Protein AF-A0A257H2C0-F1 (afdb_monomer)

Nearest PDB structures (foldseek):
  7ycx-assembly1_I  TM=6.112E-01  e=9.550E-01  Homo sapiens
  8oyv-assembly1_A  TM=3.421E-01  e=1.995E-01  synthetic construct
  4nv7-assembly3_A  TM=6.117E-01  e=2.156E+00  Mesorhizobium japonicum MAFF 303099
  4nv8-assembly3_A  TM=5.403E-01  e=4.034E+00  Mesorhizobium japonicum MAFF 303099
  5o9z-assembly1_F  TM=3.126E-01  e=5.518E+00  Homo sapiens

pLDDT: mean 88.6, std 16.81, range [38.72, 98.75]

Radius of gyration: 14.02 Å; Cα contacts (8 Å, |Δi|>4): 143; chains: 1; bounding box: 32×33×33 Å

Sequence (97 aa):
ATLRGDDAAACISLYGASTKMEANRVLNWAEQSFTPFLSPVGSASQDLEGYHYRFYAGSNSYIAERDGVVYYLPVGGNVVPLGAVTQFMPLATQAGF

Secondary structure (DSSP, 8-state):
----STHHHHHHHHH---TTHHHHHHHHHHHHH-TTTS-SS-PPPEEETTEEEEEETTTTEEEEEETTEEEEE-TTS--EEEEEHHHHHHHHHHTT-

Solvent-accessible surface area (backbone atoms only — not comparable to full-atom values): 5495 Å² total; per-residue (Å²): 135,84,83,63,81,69,47,57,60,53,45,31,74,75,72,44,73,61,94,54,48,68,50,50,34,38,51,57,36,44,30,70,75,42,41,89,62,29,17,58,68,86,54,66,77,46,80,57,98,74,29,49,29,31,64,15,79,75,40,49,15,37,42,30,33,43,96,62,31,31,34,40,29,52,60,96,60,65,82,38,81,76,46,46,46,79,73,42,42,64,58,18,46,75,72,72,76

Mean predicted aligned error: 6.39 Å

Structure (mmCIF, N/CA/C/O backbone):
data_AF-A0A257H2C0-F1
#
_entry.id   AF-A0A257H2C0-F1
#
loop_
_atom_site.group_PDB
_atom_site.id
_atom_site.type_symbol
_atom_site.label_atom_id
_atom_site.label_alt_id
_atom_site.label_comp_id
_atom_site.label_asym_id
_atom_site.label_entity_id
_atom_site.label_seq_id
_atom_site.pdbx_PDB_ins_code
_atom_site.Cartn_x
_atom_site.Cartn_y
_atom_site.Cartn_z
_atom_site.occupancy
_atom_site.B_iso_or_equiv
_atom_site.auth_seq_id
_atom_site.auth_comp_id
_atom_site.auth_asym_id
_atom_site.auth_atom_id
_atom_site.pdbx_PDB_model_num
ATOM 1 N N . ALA A 1 1 ? 17.413 24.773 -7.717 1.00 41.28 1 ALA A N 1
ATOM 2 C CA . ALA A 1 1 ? 16.684 24.371 -8.931 1.00 41.28 1 ALA A CA 1
ATOM 3 C C . ALA A 1 1 ? 15.488 23.550 -8.477 1.00 41.28 1 ALA A C 1
ATOM 5 O O . ALA A 1 1 ? 15.683 22.522 -7.844 1.00 41.28 1 ALA A O 1
ATOM 6 N N . THR A 1 2 ? 14.276 24.077 -8.642 1.00 39.41 2 THR A N 1
ATOM 7 C CA . THR A 1 2 ? 13.043 23.380 -8.260 1.00 39.41 2 THR A CA 1
ATOM 8 C C . THR A 1 2 ? 12.726 22.394 -9.364 1.00 39.41 2 THR A C 1
ATOM 10 O O . THR A 1 2 ? 12.402 22.825 -10.466 1.00 39.41 2 THR A O 1
ATOM 13 N N . LEU A 1 3 ? 12.866 21.107 -9.065 1.00 38.72 3 LEU A N 1
ATOM 14 C CA . LEU A 1 3 ? 12.512 20.049 -9.993 1.00 38.72 3 LEU A CA 1
ATOM 15 C C . LEU A 1 3 ? 10.982 20.078 -10.184 1.00 38.72 3 LEU A C 1
ATOM 17 O O . LEU A 1 3 ? 10.229 19.786 -9.253 1.00 38.72 3 LEU A O 1
ATOM 21 N N . ARG A 1 4 ? 10.522 20.540 -11.348 1.00 45.38 4 ARG A N 1
ATOM 22 C CA . ARG A 1 4 ? 9.126 20.489 -11.789 1.00 45.38 4 ARG A CA 1
ATOM 23 C C . ARG A 1 4 ? 9.070 19.504 -12.944 1.00 45.38 4 ARG A C 1
ATOM 25 O O . ARG A 1 4 ? 9.614 19.838 -13.980 1.00 45.38 4 ARG A O 1
ATOM 32 N N . GLY A 1 5 ? 8.342 18.394 -12.792 1.00 46.28 5 GLY A N 1
ATOM 33 C CA . GLY A 1 5 ? 7.730 17.594 -13.873 1.00 46.28 5 GLY A CA 1
ATOM 34 C C . GLY A 1 5 ? 8.651 17.000 -14.953 1.00 46.28 5 GLY A C 1
ATOM 35 O O . GLY A 1 5 ? 8.682 15.785 -15.121 1.00 46.28 5 GLY A O 1
ATOM 36 N N . ASP A 1 6 ? 9.414 17.832 -15.654 1.00 44.28 6 ASP A N 1
ATOM 37 C CA . ASP A 1 6 ? 10.354 17.510 -16.730 1.00 44.28 6 ASP A CA 1
ATOM 38 C C . ASP A 1 6 ? 11.561 16.698 -16.225 1.00 44.28 6 ASP A C 1
ATOM 40 O O . ASP A 1 6 ? 12.185 15.936 -16.967 1.00 44.28 6 ASP A O 1
ATOM 44 N N . ASP A 1 7 ? 11.856 16.779 -14.927 1.00 52.44 7 ASP A N 1
ATOM 45 C CA . ASP A 1 7 ? 12.996 16.091 -14.323 1.00 52.44 7 ASP A CA 1
ATOM 46 C C . ASP A 1 7 ? 12.700 14.635 -13.967 1.00 52.44 7 ASP A C 1
ATOM 48 O O . ASP A 1 7 ? 13.627 13.873 -13.713 1.00 52.44 7 ASP A O 1
ATOM 52 N N . ALA A 1 8 ? 11.433 14.207 -13.964 1.00 54.97 8 ALA A N 1
ATOM 53 C CA . ALA A 1 8 ? 11.101 12.800 -13.752 1.00 54.97 8 ALA A CA 1
ATOM 54 C C . ALA A 1 8 ? 11.644 11.936 -14.904 1.00 54.97 8 ALA A C 1
ATOM 56 O O . ALA A 1 8 ? 12.239 10.889 -14.660 1.00 54.97 8 ALA A O 1
ATOM 57 N N . ALA A 1 9 ? 11.527 12.410 -16.150 1.00 58.28 9 ALA A N 1
ATOM 58 C CA . ALA A 1 9 ? 12.076 11.731 -17.323 1.00 58.28 9 ALA A CA 1
ATOM 59 C C . ALA A 1 9 ? 13.616 11.738 -17.332 1.00 58.28 9 ALA A C 1
ATOM 61 O O . ALA A 1 9 ? 14.241 10.713 -17.612 1.00 58.28 9 ALA A O 1
ATOM 62 N N . ALA A 1 10 ? 14.236 12.864 -16.963 1.00 56.19 10 ALA A N 1
ATOM 63 C C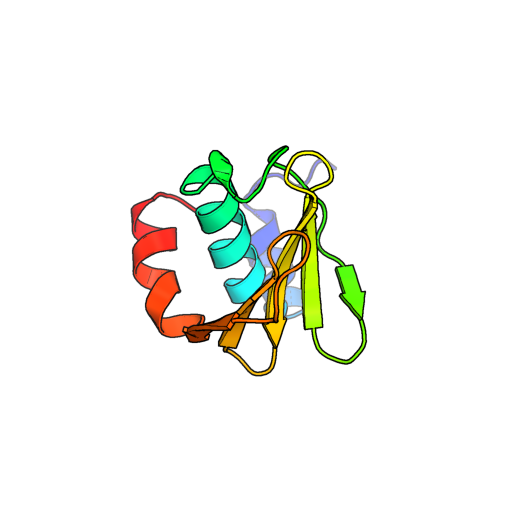A . ALA A 1 10 ? 15.691 12.969 -16.844 1.00 56.19 10 ALA A CA 1
ATOM 64 C C . ALA A 1 10 ? 16.243 12.088 -15.706 1.00 56.19 10 ALA A C 1
ATOM 66 O O . ALA A 1 10 ? 17.244 11.397 -15.892 1.00 56.19 10 ALA A O 1
ATOM 67 N N . CYS A 1 11 ? 15.557 12.031 -14.561 1.00 57.81 11 CYS A N 1
ATOM 68 C CA . CYS A 1 11 ? 15.889 11.130 -13.459 1.00 57.81 11 CYS A CA 1
ATOM 69 C C . CYS A 1 11 ? 15.771 9.659 -13.873 1.00 57.81 11 CYS A C 1
ATOM 71 O O . CYS A 1 11 ? 16.665 8.880 -13.557 1.00 57.81 11 CYS A O 1
ATOM 73 N N . ILE A 1 12 ? 14.731 9.280 -14.624 1.00 68.25 12 ILE A N 1
ATOM 74 C CA . ILE A 1 12 ? 14.581 7.912 -15.146 1.00 68.25 12 ILE A CA 1
ATOM 75 C C . ILE A 1 12 ? 15.724 7.563 -16.108 1.00 68.25 12 ILE A C 1
ATOM 77 O O . ILE A 1 12 ? 16.251 6.455 -16.054 1.00 68.25 12 ILE A O 1
ATOM 81 N N . SER A 1 13 ? 16.148 8.498 -16.962 1.00 66.56 13 SER A N 1
ATOM 82 C CA . SER A 1 13 ? 17.263 8.272 -17.888 1.00 66.56 13 SER A CA 1
ATOM 83 C C . SER A 1 13 ? 18.622 8.152 -17.190 1.00 66.56 13 SER A C 1
ATOM 85 O O . SER A 1 13 ? 19.498 7.462 -17.706 1.00 66.56 13 SER A O 1
ATOM 87 N N . LEU A 1 14 ? 18.825 8.850 -16.069 1.00 59.44 14 LEU A N 1
ATOM 88 C CA . LEU A 1 14 ? 20.109 8.897 -15.359 1.00 59.44 14 LEU A CA 1
ATOM 89 C C . LEU A 1 14 ? 20.236 7.820 -14.274 1.00 59.44 14 LEU A C 1
ATOM 91 O O . LEU A 1 14 ? 21.333 7.316 -14.045 1.00 59.44 14 LEU A O 1
ATOM 95 N N . TYR A 1 15 ? 19.130 7.466 -13.616 1.00 62.91 15 TYR A N 1
ATOM 96 C CA . TYR A 1 15 ? 19.111 6.593 -12.437 1.00 62.91 15 TYR A CA 1
ATOM 97 C C . TYR A 1 15 ? 18.209 5.359 -12.596 1.00 62.91 15 TYR A C 1
ATOM 99 O O . TYR A 1 15 ? 18.170 4.512 -11.705 1.00 62.91 15 TYR A O 1
ATOM 107 N N . GLY A 1 16 ? 17.506 5.231 -13.726 1.00 59.44 16 GLY A N 1
ATOM 108 C CA . GLY A 1 16 ? 16.472 4.220 -13.934 1.00 59.44 16 GLY A CA 1
ATOM 109 C C . GLY A 1 16 ? 15.133 4.612 -13.302 1.00 59.44 16 GLY A C 1
ATOM 110 O O . GLY A 1 16 ? 15.035 5.527 -12.483 1.00 59.44 16 GLY A O 1
ATOM 111 N N . ALA A 1 17 ? 14.064 3.916 -13.691 1.00 63.91 17 ALA A N 1
ATOM 112 C CA . ALA A 1 17 ? 12.785 4.037 -13.001 1.00 63.91 17 ALA A CA 1
ATOM 113 C C . ALA A 1 17 ? 12.933 3.537 -11.557 1.00 63.91 17 ALA A C 1
ATOM 115 O O . ALA A 1 17 ? 13.460 2.448 -11.331 1.00 63.91 17 ALA A O 1
ATOM 116 N N . SER A 1 18 ? 12.448 4.311 -10.579 1.00 76.81 18 SER A N 1
ATOM 117 C CA . SER A 1 18 ? 12.343 3.819 -9.201 1.00 76.81 18 SER A CA 1
ATOM 118 C C . SER A 1 18 ? 11.552 2.511 -9.200 1.00 76.81 18 SER A C 1
ATOM 120 O O . SER A 1 18 ? 10.432 2.468 -9.712 1.00 76.81 18 SER A O 1
ATOM 122 N N . THR A 1 19 ? 12.099 1.460 -8.587 1.00 80.31 19 THR A N 1
ATOM 123 C CA . THR A 1 19 ? 11.426 0.155 -8.449 1.00 80.31 19 THR A CA 1
ATOM 124 C C . THR A 1 19 ? 10.123 0.246 -7.651 1.00 80.31 19 THR A C 1
ATOM 126 O O . THR A 1 19 ? 9.329 -0.688 -7.660 1.00 80.31 19 THR A O 1
ATOM 129 N N . LYS A 1 20 ? 9.878 1.383 -6.983 1.00 89.12 20 LYS A N 1
ATOM 130 C CA . LYS A 1 20 ? 8.658 1.692 -6.232 1.00 89.12 20 LYS A CA 1
ATOM 131 C C . LYS A 1 20 ? 7.756 2.712 -6.931 1.00 89.12 20 LYS A C 1
ATOM 133 O O . LYS A 1 20 ? 6.801 3.182 -6.321 1.00 89.12 20 LYS A O 1
ATOM 138 N N . MET A 1 21 ? 8.036 3.097 -8.179 1.00 89.94 21 MET A N 1
ATOM 139 C CA . MET A 1 21 ? 7.240 4.096 -8.906 1.00 89.94 21 MET A CA 1
ATOM 140 C C . MET A 1 21 ? 5.778 3.658 -9.051 1.00 89.94 21 MET A C 1
ATOM 142 O O . MET A 1 21 ? 4.879 4.402 -8.667 1.00 89.94 21 MET A O 1
ATOM 146 N N . GLU A 1 22 ? 5.539 2.452 -9.570 1.00 92.25 22 GLU A N 1
ATOM 147 C CA . GLU A 1 22 ? 4.182 1.933 -9.785 1.00 92.25 22 GLU A CA 1
ATOM 148 C C . GLU A 1 22 ? 3.437 1.752 -8.461 1.00 92.25 22 GLU A C 1
ATOM 150 O O . GLU A 1 22 ? 2.289 2.173 -8.334 1.00 92.25 22 GLU A O 1
ATOM 155 N N . ALA A 1 23 ? 4.125 1.219 -7.445 1.00 95.44 23 ALA A N 1
ATOM 156 C CA . ALA A 1 23 ? 3.592 1.120 -6.092 1.00 95.44 23 ALA A CA 1
ATOM 157 C C . ALA A 1 23 ? 3.154 2.499 -5.578 1.00 95.44 23 ALA A C 1
ATOM 159 O O . ALA A 1 23 ? 1.994 2.679 -5.229 1.00 95.44 23 ALA A O 1
ATOM 160 N N . ASN A 1 24 ? 4.032 3.506 -5.615 1.00 96.50 24 ASN A N 1
ATOM 161 C CA . ASN A 1 24 ? 3.706 4.860 -5.162 1.00 96.50 24 ASN A CA 1
ATOM 162 C C . ASN A 1 24 ? 2.534 5.477 -5.921 1.00 96.50 24 ASN A C 1
ATOM 164 O O . ASN A 1 24 ? 1.699 6.137 -5.307 1.00 96.50 24 ASN A O 1
ATOM 168 N N . ARG A 1 25 ? 2.445 5.244 -7.231 1.00 96.38 25 ARG A N 1
ATOM 169 C CA . ARG A 1 25 ? 1.329 5.712 -8.053 1.00 96.38 25 ARG A CA 1
ATOM 170 C C . ARG A 1 25 ? 0.003 5.102 -7.600 1.00 96.38 25 ARG A C 1
ATOM 172 O O . ARG A 1 25 ? -0.962 5.831 -7.384 1.00 96.38 25 ARG A O 1
ATOM 179 N N . VAL A 1 26 ? -0.024 3.786 -7.377 1.00 98.00 26 VAL A N 1
ATOM 180 C CA . VAL A 1 26 ? -1.198 3.080 -6.843 1.00 98.00 26 VAL A CA 1
ATOM 181 C C . VAL A 1 26 ? -1.537 3.544 -5.425 1.00 98.00 26 VAL A C 1
ATOM 183 O O . VAL A 1 26 ? -2.708 3.774 -5.140 1.00 98.00 26 VAL A O 1
ATOM 186 N N . LEU A 1 27 ? -0.547 3.735 -4.547 1.00 97.81 27 LEU A N 1
ATOM 187 C CA . LEU A 1 27 ? -0.780 4.195 -3.173 1.00 97.81 27 LEU A CA 1
ATOM 188 C C . LEU A 1 27 ? -1.314 5.638 -3.121 1.00 97.81 27 LEU A C 1
ATOM 190 O O . LEU A 1 27 ? -2.234 5.909 -2.351 1.00 97.81 27 LEU A O 1
ATOM 194 N N . ASN A 1 28 ? -0.805 6.538 -3.973 1.00 97.56 28 ASN A N 1
ATOM 195 C CA . ASN A 1 28 ? -1.323 7.906 -4.115 1.00 97.56 28 ASN A CA 1
ATOM 196 C C . ASN A 1 28 ? -2.782 7.906 -4.592 1.00 97.56 28 ASN A C 1
ATOM 198 O O . ASN A 1 28 ? -3.620 8.642 -4.073 1.00 97.56 28 ASN A O 1
ATOM 202 N N . TRP A 1 29 ? -3.098 7.067 -5.580 1.00 97.88 29 TRP A N 1
ATOM 203 C CA . TRP A 1 29 ? -4.469 6.912 -6.055 1.00 97.88 29 TRP A CA 1
ATOM 204 C C . TRP A 1 29 ? -5.388 6.352 -4.963 1.00 97.88 29 TRP A C 1
ATOM 206 O O . TRP A 1 29 ? -6.502 6.849 -4.766 1.00 97.88 29 TRP A O 1
ATOM 216 N N . ALA A 1 30 ? -4.920 5.337 -4.234 1.00 98.12 30 ALA A N 1
ATOM 217 C CA . ALA A 1 30 ? -5.693 4.678 -3.195 1.00 98.12 30 ALA A CA 1
ATOM 218 C C . ALA A 1 30 ? -6.035 5.635 -2.046 1.00 98.12 30 ALA A C 1
ATOM 220 O O . ALA A 1 30 ? -7.194 5.693 -1.643 1.00 98.12 30 ALA A O 1
ATOM 221 N N . GLU A 1 31 ? -5.080 6.426 -1.546 1.00 96.62 31 GLU A N 1
ATOM 222 C CA . GLU A 1 31 ? -5.352 7.342 -0.428 1.00 96.62 31 GLU A CA 1
ATOM 223 C C . GLU A 1 31 ? -6.356 8.444 -0.781 1.00 96.62 31 GLU A C 1
ATOM 225 O O . GLU A 1 31 ? -7.132 8.856 0.074 1.00 96.62 31 GLU A O 1
ATOM 230 N N . GLN A 1 32 ? -6.408 8.866 -2.047 1.00 96.88 32 GLN A N 1
ATOM 231 C CA . GLN A 1 32 ? -7.388 9.843 -2.531 1.00 96.88 32 GLN A CA 1
ATOM 232 C C . GLN A 1 32 ? -8.763 9.213 -2.794 1.00 96.88 32 GLN A C 1
ATOM 234 O O . GLN A 1 32 ? -9.792 9.852 -2.582 1.00 96.88 32 GLN A O 1
ATOM 239 N N . SER A 1 33 ? -8.796 7.951 -3.225 1.00 97.56 33 SER A N 1
ATOM 24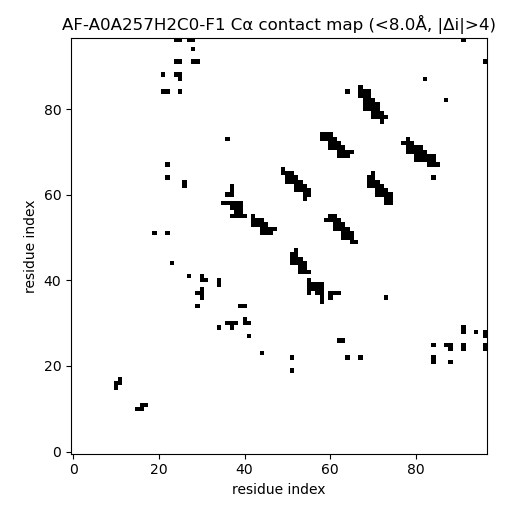0 C CA . SER A 1 33 ? -10.040 7.246 -3.568 1.00 97.56 33 SER A CA 1
ATOM 241 C C . SER A 1 33 ? -10.734 6.626 -2.352 1.00 97.56 33 SER A C 1
ATOM 243 O O . SER A 1 33 ? -11.955 6.483 -2.335 1.00 97.56 33 SER A O 1
ATOM 245 N N . PHE A 1 34 ? -9.964 6.265 -1.322 1.00 97.06 34 PHE A N 1
ATOM 246 C CA . PHE A 1 34 ? -10.422 5.512 -0.152 1.00 97.06 34 PHE A CA 1
ATOM 247 C C . PHE A 1 34 ? -10.112 6.250 1.156 1.00 9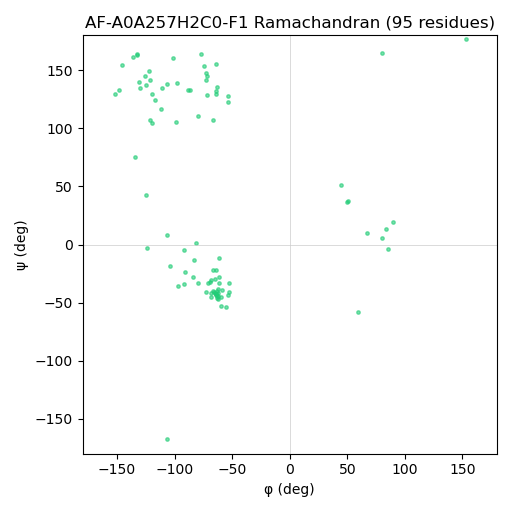7.06 34 PHE A C 1
ATOM 249 O O . PH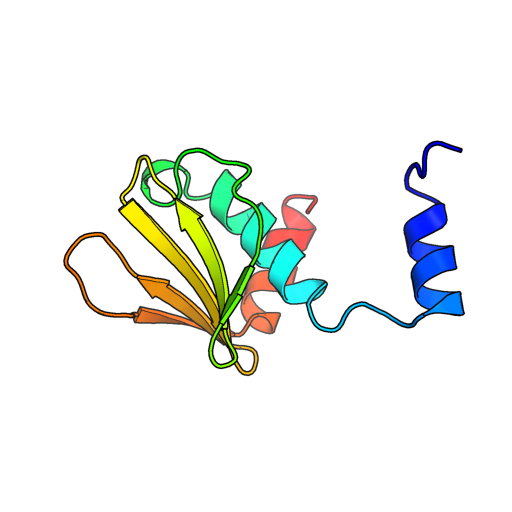E A 1 34 ? -9.706 5.645 2.150 1.00 97.06 34 PHE A O 1
ATOM 256 N N . THR A 1 35 ? -10.343 7.565 1.175 1.00 96.81 35 THR A N 1
ATOM 257 C CA . THR A 1 35 ? -10.049 8.443 2.322 1.00 96.81 35 THR A CA 1
ATOM 258 C C . THR A 1 35 ? -10.638 7.988 3.666 1.00 96.81 35 THR A C 1
ATOM 260 O O . THR A 1 35 ? -9.949 8.170 4.668 1.00 96.81 35 THR A O 1
ATOM 263 N N . PRO A 1 36 ? -11.822 7.335 3.771 1.00 96.38 36 PRO A N 1
ATOM 264 C CA . PRO A 1 36 ? -12.299 6.835 5.067 1.00 96.38 36 PRO A CA 1
ATOM 265 C C . PRO A 1 36 ? -11.403 5.746 5.678 1.00 96.38 36 PRO A C 1
ATOM 267 O O . PRO A 1 36 ? -11.440 5.527 6.886 1.00 96.38 36 PRO A O 1
ATOM 270 N N . PHE A 1 37 ? -10.601 5.067 4.853 1.00 97.25 37 PHE A N 1
ATOM 271 C CA . PHE A 1 37 ? -9.724 3.967 5.256 1.00 97.25 37 PHE A CA 1
ATOM 272 C C . PHE A 1 37 ? -8.250 4.372 5.348 1.00 97.25 37 PHE A C 1
ATOM 274 O O . PHE A 1 37 ? -7.476 3.643 5.974 1.00 97.25 37 PHE A O 1
ATOM 281 N N . LEU A 1 38 ? -7.878 5.487 4.710 1.00 98.12 38 LEU A N 1
ATOM 282 C CA . LEU A 1 38 ? -6.514 5.985 4.519 1.00 98.12 38 LEU A CA 1
ATOM 283 C C . LEU A 1 38 ? -6.476 7.489 4.837 1.00 98.12 38 LEU A C 1
ATOM 285 O O . LEU A 1 38 ? -6.462 8.333 3.942 1.00 98.12 38 LEU A O 1
ATOM 289 N N . SER A 1 39 ? -6.517 7.828 6.129 1.00 97.06 39 SER A N 1
ATOM 290 C CA . SER A 1 39 ? -6.583 9.217 6.600 1.00 97.06 39 SER A CA 1
ATOM 291 C C . SER A 1 39 ? -5.552 9.522 7.695 1.00 97.06 39 SER A C 1
ATOM 293 O O . SER A 1 39 ? -5.373 8.714 8.611 1.00 97.06 39 SER A O 1
ATOM 295 N N . PRO A 1 40 ? -4.907 10.702 7.678 1.00 97.12 40 PRO A N 1
ATOM 296 C CA . PRO A 1 40 ? -5.018 11.753 6.660 1.00 97.12 40 PRO A CA 1
ATOM 297 C C . PRO A 1 40 ? -4.277 11.394 5.365 1.00 97.12 40 PRO A C 1
ATOM 299 O O . PRO A 1 40 ? -3.296 10.660 5.398 1.00 97.12 40 PRO A O 1
ATOM 302 N N . VAL A 1 41 ? -4.717 11.942 4.230 1.00 93.75 41 VAL A N 1
ATOM 303 C CA . VAL A 1 41 ? -3.982 11.808 2.959 1.00 93.75 41 VAL A CA 1
ATOM 304 C C . VAL A 1 41 ? -2.612 12.486 3.034 1.00 93.75 41 VAL A C 1
ATOM 306 O O . VAL A 1 41 ? -2.424 13.443 3.788 1.00 93.75 41 VAL A O 1
ATOM 309 N N . GLY A 1 42 ? -1.671 12.033 2.208 1.00 91.00 42 GLY A N 1
ATOM 310 C CA . GLY A 1 42 ? -0.325 12.601 2.123 1.00 91.00 42 GLY A CA 1
ATOM 311 C C . GLY A 1 42 ? 0.675 11.962 3.085 1.00 91.00 42 GLY A C 1
ATOM 312 O O . GLY A 1 42 ? 1.713 12.5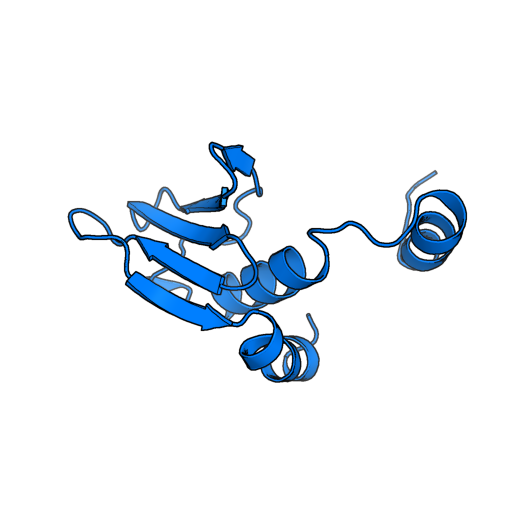59 3.373 1.00 91.00 42 GLY A O 1
ATOM 313 N N . SER A 1 43 ? 0.386 10.757 3.583 1.00 94.31 43 SER A N 1
ATOM 314 C CA . SER A 1 43 ? 1.358 9.982 4.353 1.00 94.31 43 SER A CA 1
ATOM 315 C C . SER A 1 43 ? 2.572 9.619 3.495 1.00 94.31 43 SER A C 1
ATOM 317 O O . SER A 1 43 ? 2.444 9.178 2.353 1.00 94.31 43 SER A O 1
ATOM 319 N N . ALA A 1 44 ? 3.769 9.775 4.060 1.00 93.31 44 ALA A N 1
ATOM 320 C CA . ALA A 1 44 ? 5.009 9.409 3.387 1.00 93.31 44 ALA A CA 1
ATOM 321 C C . ALA A 1 44 ? 5.176 7.885 3.314 1.00 93.31 44 ALA A C 1
ATOM 323 O O . ALA A 1 44 ? 4.876 7.176 4.278 1.00 93.31 44 ALA A O 1
ATOM 324 N N . SER A 1 45 ? 5.697 7.392 2.187 1.00 95.38 45 SER A N 1
ATOM 325 C CA . SER A 1 45 ? 6.085 5.987 2.058 1.00 95.38 45 SER A CA 1
ATOM 326 C C . SER A 1 45 ? 7.345 5.679 2.869 1.00 95.38 45 SER A C 1
ATOM 328 O O . SER A 1 45 ? 8.258 6.502 2.961 1.00 95.38 45 SER A O 1
ATOM 330 N N . GLN A 1 46 ? 7.402 4.475 3.422 1.00 96.50 46 GLN A N 1
ATOM 331 C CA . GLN A 1 46 ? 8.520 3.920 4.179 1.00 96.50 46 GLN A CA 1
ATOM 332 C C . GLN A 1 46 ? 8.765 2.472 3.745 1.00 96.50 46 GLN A C 1
ATOM 334 O O . GLN A 1 46 ? 7.879 1.834 3.179 1.00 96.50 46 GLN A O 1
ATOM 339 N N . ASP A 1 47 ? 9.954 1.943 4.035 1.00 96.00 47 ASP A N 1
ATOM 340 C CA . ASP A 1 47 ? 10.314 0.561 3.719 1.00 96.00 47 ASP A CA 1
ATOM 341 C C . ASP A 1 47 ? 10.666 -0.216 4.995 1.00 96.00 47 ASP A C 1
ATOM 343 O O . ASP A 1 47 ? 11.474 0.239 5.806 1.00 96.00 47 ASP A O 1
ATOM 347 N N . LEU A 1 48 ? 10.058 -1.391 5.183 1.00 95.12 48 LEU A N 1
ATOM 348 C CA . LEU A 1 48 ? 10.351 -2.298 6.300 1.00 95.12 48 LEU A CA 1
ATOM 349 C C . LEU A 1 48 ? 10.066 -3.748 5.897 1.00 95.12 48 LEU A C 1
ATOM 351 O O . LEU A 1 48 ? 8.991 -4.048 5.390 1.00 95.12 48 LEU A O 1
ATOM 355 N N . GLU A 1 49 ? 11.024 -4.651 6.123 1.00 94.19 49 GLU A N 1
ATOM 356 C CA . GLU A 1 49 ? 10.868 -6.104 5.897 1.00 94.19 49 GLU A CA 1
ATOM 357 C C . GLU A 1 49 ? 10.304 -6.486 4.507 1.00 94.19 49 GLU A C 1
ATOM 359 O O . GLU A 1 49 ? 9.527 -7.430 4.356 1.00 94.19 49 GLU A O 1
ATOM 364 N N . GLY A 1 50 ? 10.702 -5.743 3.469 1.00 93.56 50 GLY A N 1
ATOM 365 C CA . GLY A 1 50 ? 10.267 -5.963 2.084 1.00 93.56 50 GLY A CA 1
ATOM 366 C C . GLY A 1 50 ? 8.944 -5.290 1.707 1.00 93.56 50 GLY A C 1
ATOM 367 O O . GLY A 1 50 ? 8.568 -5.325 0.537 1.00 93.56 50 GLY A O 1
ATOM 368 N N . TYR A 1 51 ? 8.265 -4.641 2.653 1.00 97.19 51 TYR A N 1
ATOM 369 C CA . TYR A 1 51 ? 7.091 -3.818 2.383 1.00 97.19 51 TYR A CA 1
ATOM 370 C C . TYR A 1 51 ? 7.482 -2.380 2.074 1.00 97.19 51 TYR A C 1
ATOM 372 O O . TYR A 1 51 ? 8.215 -1.770 2.847 1.00 97.19 51 TYR A O 1
ATOM 380 N N . HIS A 1 52 ? 6.909 -1.832 1.007 1.00 97.94 52 HIS A N 1
ATOM 381 C CA . HIS A 1 52 ? 6.851 -0.399 0.744 1.00 97.94 52 HIS A CA 1
ATOM 382 C C . HIS A 1 52 ? 5.480 0.121 1.183 1.00 97.94 52 HIS A C 1
ATOM 384 O O . HIS A 1 52 ? 4.478 -0.171 0.531 1.00 97.94 52 HIS A O 1
ATOM 390 N N . TYR A 1 53 ? 5.400 0.827 2.309 1.00 98.25 53 TYR A N 1
ATOM 391 C CA . TYR A 1 53 ? 4.139 1.065 3.014 1.00 98.25 53 TYR A CA 1
ATOM 392 C C . TYR A 1 53 ? 3.918 2.515 3.432 1.00 98.25 53 TYR A C 1
ATOM 394 O O . TYR A 1 53 ? 4.848 3.314 3.492 1.00 98.25 53 TYR A O 1
ATOM 402 N N . ARG A 1 54 ? 2.668 2.839 3.770 1.00 98.50 54 ARG A N 1
ATOM 403 C CA . ARG A 1 54 ? 2.252 4.103 4.388 1.00 98.50 54 ARG A CA 1
ATOM 404 C C . ARG A 1 54 ? 1.384 3.823 5.600 1.00 98.50 54 ARG A C 1
ATOM 406 O O . ARG A 1 54 ? 0.474 2.999 5.525 1.00 98.50 54 ARG A O 1
ATOM 413 N N . PHE A 1 55 ? 1.661 4.529 6.690 1.00 98.38 55 PHE A N 1
ATOM 414 C CA . PHE A 1 55 ? 0.830 4.540 7.890 1.00 98.38 55 PHE A CA 1
ATOM 415 C C . PHE A 1 55 ? -0.086 5.764 7.897 1.00 98.38 55 PHE A C 1
ATOM 417 O O . PHE A 1 55 ? 0.347 6.874 7.588 1.00 98.38 55 PHE A O 1
ATOM 424 N N . TYR A 1 56 ? -1.332 5.569 8.308 1.00 98.19 56 TYR A N 1
ATOM 425 C CA . TYR A 1 56 ? -2.363 6.595 8.376 1.00 98.19 56 TYR A CA 1
ATOM 426 C C . TYR A 1 56 ? -2.839 6.735 9.819 1.00 98.19 56 TYR A C 1
ATOM 428 O O . TYR A 1 56 ? -3.566 5.884 10.326 1.00 98.19 56 TYR A O 1
ATOM 436 N N . ALA A 1 57 ? -2.414 7.804 10.499 1.00 97.81 57 ALA A N 1
ATOM 437 C CA . ALA A 1 57 ? -2.648 7.973 11.935 1.00 97.81 57 ALA A CA 1
ATOM 438 C C . ALA A 1 57 ? -4.123 8.207 12.303 1.00 97.81 57 ALA A C 1
ATOM 440 O O . ALA A 1 57 ? -4.550 7.816 13.386 1.00 97.81 57 ALA A O 1
ATOM 441 N N . GLY A 1 58 ? -4.907 8.827 11.416 1.00 97.44 58 GLY A N 1
ATOM 442 C CA . GLY A 1 58 ? -6.323 9.111 11.655 1.00 97.44 58 GLY A CA 1
ATOM 443 C C . GLY A 1 58 ? -7.197 7.860 11.582 1.00 97.44 58 GLY A C 1
ATOM 444 O O . GLY A 1 58 ? -8.080 7.678 12.414 1.00 97.44 58 GLY A O 1
ATOM 445 N N . SER A 1 59 ? -6.927 6.975 10.621 1.00 97.50 59 SER A N 1
ATOM 446 C CA . SER A 1 59 ? -7.604 5.675 10.484 1.00 97.50 59 SER A CA 1
ATOM 447 C C . SER A 1 59 ? -6.890 4.529 11.210 1.00 97.50 59 SER A C 1
ATOM 449 O O . SER A 1 59 ? -7.405 3.412 11.238 1.00 97.50 59 SER A O 1
ATOM 451 N N . ASN A 1 60 ? -5.713 4.796 11.785 1.00 97.94 60 ASN A N 1
ATOM 452 C CA . ASN A 1 60 ? -4.800 3.822 12.382 1.00 97.94 60 ASN A CA 1
ATOM 453 C C . ASN A 1 60 ? -4.628 2.564 11.509 1.00 97.94 60 ASN A C 1
ATOM 455 O O . ASN A 1 60 ? -4.833 1.433 11.952 1.00 97.94 60 ASN A O 1
ATOM 459 N N . SER A 1 61 ? -4.313 2.788 10.236 1.00 98.50 61 SER A N 1
ATOM 460 C CA . SER A 1 61 ? -4.260 1.756 9.201 1.00 98.50 61 SER A CA 1
ATOM 461 C C . SER A 1 61 ? -2.981 1.854 8.374 1.00 98.50 61 SER A C 1
ATOM 463 O O . SER A 1 61 ? -2.297 2.882 8.369 1.00 98.50 61 SER A O 1
ATOM 465 N N . TYR A 1 62 ? -2.664 0.776 7.659 1.00 98.62 62 TYR A N 1
ATOM 466 C CA . TYR A 1 62 ? -1.546 0.725 6.726 1.00 98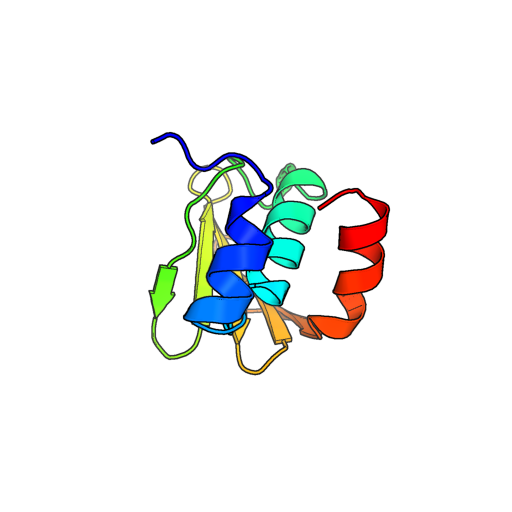.62 62 TYR A CA 1
ATOM 467 C C . TYR A 1 62 ? -2.018 0.274 5.351 1.00 98.62 62 TYR A C 1
ATOM 469 O O . TYR A 1 62 ? -2.873 -0.604 5.237 1.00 98.62 62 TYR A O 1
ATOM 477 N N . ILE A 1 63 ? -1.397 0.818 4.312 1.00 98.69 63 ILE A N 1
ATOM 478 C CA . ILE A 1 63 ? -1.399 0.228 2.973 1.00 98.69 63 ILE A CA 1
ATOM 479 C C . ILE A 1 63 ? 0.047 -0.029 2.569 1.00 98.69 63 ILE A C 1
ATOM 481 O O . ILE A 1 63 ? 0.931 0.765 2.897 1.00 98.69 63 ILE A O 1
ATOM 485 N N . ALA A 1 64 ? 0.301 -1.141 1.894 1.00 98.38 64 ALA A N 1
ATOM 486 C CA . ALA A 1 64 ? 1.647 -1.531 1.510 1.00 98.38 64 ALA A CA 1
ATOM 487 C C . ALA A 1 64 ? 1.676 -2.241 0.165 1.00 98.38 64 ALA A C 1
ATOM 489 O O . ALA A 1 64 ? 0.708 -2.883 -0.221 1.00 98.38 64 ALA A O 1
ATOM 490 N N . GLU A 1 65 ? 2.812 -2.176 -0.512 1.00 98.12 65 GLU A N 1
ATOM 491 C CA . GLU A 1 65 ? 3.185 -3.079 -1.592 1.00 98.12 65 GLU A CA 1
ATOM 492 C C . GLU A 1 65 ? 4.270 -4.034 -1.096 1.00 98.12 65 GLU A C 1
ATOM 494 O O . GLU A 1 65 ? 5.202 -3.614 -0.407 1.00 98.12 65 GLU A O 1
ATOM 499 N N . ARG A 1 66 ? 4.156 -5.310 -1.459 1.00 97.62 66 ARG A N 1
ATOM 500 C CA . ARG A 1 66 ? 5.242 -6.283 -1.348 1.00 97.62 66 ARG A CA 1
ATOM 501 C C . ARG A 1 66 ? 5.129 -7.313 -2.460 1.00 97.62 66 ARG A C 1
ATOM 503 O O . ARG A 1 66 ? 4.052 -7.868 -2.677 1.00 97.62 66 ARG A O 1
ATOM 510 N N . ASP A 1 67 ? 6.250 -7.582 -3.120 1.00 96.00 67 ASP A N 1
ATOM 511 C CA . ASP A 1 67 ? 6.371 -8.559 -4.206 1.00 96.00 67 ASP A CA 1
ATOM 512 C C . ASP A 1 67 ? 5.299 -8.365 -5.303 1.00 96.00 67 ASP A C 1
ATOM 514 O O . ASP A 1 67 ? 4.754 -9.319 -5.857 1.00 96.00 67 ASP A O 1
ATOM 518 N N . GLY A 1 68 ? 4.966 -7.102 -5.602 1.00 96.19 68 GLY A N 1
ATOM 519 C CA . GLY A 1 68 ? 3.982 -6.714 -6.613 1.00 96.19 68 GLY A CA 1
ATOM 520 C C . GLY A 1 68 ? 2.521 -6.806 -6.165 1.00 96.19 68 GLY A C 1
ATOM 521 O O . GLY A 1 68 ? 1.630 -6.575 -6.984 1.00 96.19 68 GLY A O 1
ATOM 522 N N . VAL A 1 69 ? 2.247 -7.113 -4.895 1.00 98.50 69 VAL A N 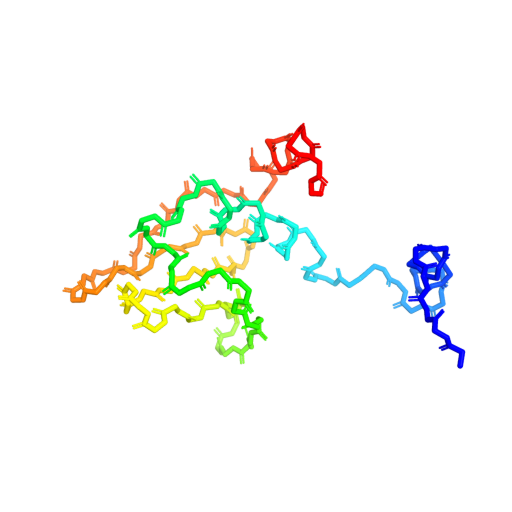1
ATOM 523 C CA . VAL A 1 69 ? 0.895 -7.218 -4.326 1.00 98.50 69 VAL A CA 1
ATOM 524 C C . VAL A 1 69 ? 0.643 -6.076 -3.347 1.00 98.50 69 VAL A C 1
ATOM 526 O O . VAL A 1 69 ? 1.483 -5.771 -2.504 1.00 98.50 69 VAL A O 1
ATOM 529 N N . VAL A 1 70 ? -0.530 -5.454 -3.451 1.00 98.50 70 VAL A N 1
ATOM 530 C CA . VAL A 1 70 ? -1.014 -4.435 -2.519 1.00 98.50 70 VAL A CA 1
ATOM 531 C C . VAL A 1 70 ? -1.728 -5.105 -1.351 1.00 98.50 70 VAL A C 1
ATOM 533 O O . VAL A 1 70 ? -2.590 -5.965 -1.544 1.00 98.50 70 VAL A O 1
ATOM 536 N N . TYR A 1 71 ? -1.403 -4.670 -0.142 1.00 98.75 71 TYR A N 1
ATOM 537 C CA . TYR A 1 71 ? -1.967 -5.129 1.117 1.00 98.75 71 TYR A CA 1
ATOM 538 C C . TYR A 1 71 ? -2.576 -3.963 1.890 1.00 98.75 71 TYR A C 1
ATOM 540 O O . TYR A 1 71 ? -2.074 -2.841 1.829 1.00 98.75 71 TYR A O 1
ATOM 548 N N . TYR A 1 72 ? -3.613 -4.251 2.671 1.00 98.62 72 TYR A N 1
ATOM 549 C CA . TYR A 1 72 ? -4.199 -3.325 3.634 1.00 98.62 72 TYR A CA 1
ATOM 550 C C . TYR A 1 72 ? -4.233 -3.950 5.026 1.00 98.62 72 TYR A C 1
ATOM 552 O O . TYR A 1 72 ? -4.589 -5.117 5.180 1.00 98.62 72 TYR A O 1
ATOM 560 N N . LEU A 1 73 ? -3.882 -3.170 6.043 1.00 98.50 73 LEU A N 1
ATOM 561 C CA . LEU A 1 73 ? -4.014 -3.536 7.448 1.00 98.50 73 LEU A CA 1
ATOM 562 C C . LEU A 1 73 ? -4.920 -2.504 8.137 1.00 98.50 73 LEU A C 1
ATOM 564 O O . LEU A 1 73 ? -4.483 -1.367 8.340 1.00 98.50 73 LEU A O 1
ATOM 568 N N . PRO A 1 74 ? -6.167 -2.859 8.491 1.00 97.88 74 PRO A N 1
ATOM 569 C CA . PRO A 1 74 ? -7.034 -1.986 9.270 1.00 97.88 74 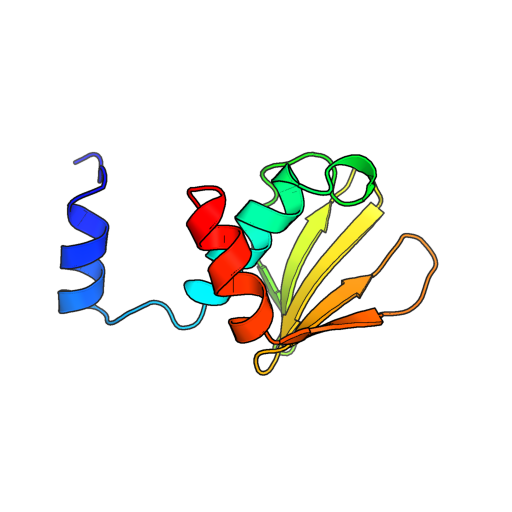PRO A CA 1
ATOM 570 C C . PRO A 1 74 ? -6.648 -1.980 10.750 1.00 97.88 74 PRO A C 1
ATOM 572 O O . PRO A 1 74 ? -5.998 -2.900 11.254 1.00 97.88 74 PRO A O 1
ATOM 575 N N . VAL A 1 75 ? -7.150 -0.978 11.472 1.00 96.44 75 VAL A N 1
ATOM 576 C CA . VAL A 1 75 ? -7.048 -0.918 12.931 1.00 96.44 75 VAL A CA 1
ATOM 577 C C . VAL A 1 75 ? -7.592 -2.194 13.582 1.00 96.44 75 VAL A C 1
ATOM 579 O O . VAL A 1 75 ? -8.741 -2.580 13.375 1.00 96.44 75 VAL A O 1
ATOM 582 N N . GLY A 1 76 ? -6.748 -2.862 14.373 1.00 94.81 76 GLY A N 1
ATOM 583 C CA . GLY A 1 76 ? -7.122 -4.058 15.136 1.00 94.81 76 GLY A CA 1
ATOM 584 C C . GLY A 1 76 ? -7.453 -5.301 14.300 1.00 94.81 76 GLY A C 1
ATOM 585 O O . GLY A 1 76 ? -7.965 -6.270 14.857 1.00 94.81 76 GLY A O 1
ATOM 586 N N . GLY A 1 77 ? -7.197 -5.285 12.989 1.00 95.94 77 GLY A N 1
ATOM 587 C CA . GLY A 1 77 ? -7.447 -6.421 12.105 1.00 95.94 77 GLY A CA 1
ATOM 588 C C . GLY A 1 77 ? -6.178 -7.143 11.658 1.00 95.94 77 GLY A C 1
ATOM 589 O O . GLY A 1 77 ? -5.087 -6.925 12.178 1.00 95.94 77 GLY A O 1
ATOM 590 N N . ASN A 1 78 ? -6.345 -8.011 10.661 1.00 97.81 78 ASN A N 1
ATOM 591 C CA . ASN A 1 78 ? -5.253 -8.735 10.016 1.00 97.81 78 ASN A CA 1
ATOM 592 C C . ASN A 1 78 ? -4.890 -8.088 8.677 1.00 97.81 78 ASN A C 1
ATOM 594 O O . ASN A 1 78 ? -5.704 -7.384 8.080 1.00 97.81 78 ASN A O 1
ATOM 598 N N . VAL A 1 79 ? -3.685 -8.374 8.186 1.00 97.25 79 VAL A N 1
ATOM 599 C CA . VAL A 1 79 ? -3.253 -7.970 6.844 1.00 97.25 79 VAL A CA 1
ATOM 600 C C . VAL A 1 79 ? -4.118 -8.674 5.794 1.00 97.25 79 VAL A C 1
ATOM 602 O O . VAL A 1 79 ? -4.267 -9.895 5.823 1.00 97.25 79 VAL A O 1
ATOM 605 N N . VAL A 1 80 ? -4.664 -7.905 4.853 1.00 98.06 80 VAL A N 1
ATOM 606 C CA . VAL A 1 80 ? -5.514 -8.386 3.759 1.00 98.06 80 VAL A CA 1
ATOM 607 C C . VAL A 1 80 ? -4.835 -8.099 2.417 1.00 98.06 80 VAL A C 1
ATOM 609 O O . VAL A 1 80 ? -4.529 -6.936 2.144 1.00 98.06 80 VAL A O 1
ATOM 612 N N . PRO A 1 81 ? -4.608 -9.108 1.555 1.00 98.25 81 PRO A N 1
ATOM 613 C CA . PRO A 1 81 ? -4.181 -8.869 0.181 1.00 98.25 81 PRO A CA 1
ATOM 614 C C . PRO A 1 81 ? -5.345 -8.290 -0.632 1.00 98.25 81 PRO A C 1
ATOM 616 O O . PRO A 1 81 ? -6.442 -8.847 -0.638 1.00 98.25 81 PRO A O 1
ATOM 619 N N . LEU A 1 82 ? -5.110 -7.181 -1.330 1.00 98.25 82 LEU A N 1
ATOM 620 C CA . LEU A 1 82 ? -6.116 -6.518 -2.164 1.00 98.25 82 LEU A CA 1
ATOM 621 C C . LEU A 1 82 ? -6.009 -6.912 -3.641 1.00 98.25 82 LEU A C 1
ATOM 623 O O . LEU A 1 82 ? -7.024 -7.013 -4.326 1.00 98.25 82 LEU A O 1
ATOM 627 N N . GLY A 1 83 ? -4.790 -7.121 -4.142 1.00 98.19 83 GLY A N 1
ATOM 628 C CA . GLY A 1 83 ? -4.540 -7.458 -5.545 1.00 98.19 83 GLY A CA 1
ATOM 629 C C . GLY A 1 83 ? -3.163 -7.010 -6.023 1.00 98.19 83 GLY A C 1
ATOM 630 O O . GLY A 1 83 ? -2.413 -6.382 -5.278 1.00 98.19 83 GLY A O 1
ATOM 631 N N . ALA A 1 84 ? -2.816 -7.333 -7.267 1.00 98.19 84 ALA A N 1
ATOM 632 C CA . ALA A 1 84 ? -1.533 -6.943 -7.848 1.00 98.19 84 ALA A CA 1
ATOM 633 C C . ALA A 1 84 ? -1.478 -5.438 -8.162 1.00 98.19 84 ALA A C 1
ATOM 635 O O . ALA A 1 84 ? -2.469 -4.849 -8.592 1.00 98.19 84 ALA A O 1
ATOM 636 N N . VAL A 1 85 ? -0.299 -4.823 -8.050 1.00 97.31 85 VAL A N 1
ATOM 637 C CA . VAL A 1 85 ? -0.051 -3.430 -8.469 1.00 97.31 85 VAL A CA 1
ATOM 638 C C . VAL A 1 85 ? -0.484 -3.217 -9.922 1.00 97.31 85 VAL A C 1
ATOM 640 O O . VAL A 1 85 ? -1.190 -2.257 -10.228 1.00 97.31 85 VAL A O 1
ATOM 643 N N . THR A 1 86 ? -0.156 -4.160 -10.807 1.00 96.56 86 THR A N 1
ATOM 644 C CA . THR A 1 86 ? -0.509 -4.116 -12.236 1.00 96.56 86 THR A CA 1
ATOM 645 C C . THR A 1 86 ? -2.017 -4.107 -12.492 1.00 96.56 86 THR A C 1
ATOM 647 O O . THR A 1 86 ? -2.459 -3.529 -13.481 1.00 96.56 86 THR A O 1
ATOM 650 N N . GLN A 1 87 ? -2.819 -4.687 -11.594 1.00 97.94 87 GLN A N 1
ATOM 651 C CA . GLN A 1 87 ? -4.281 -4.655 -11.679 1.00 97.94 87 GLN A CA 1
ATOM 652 C C . GLN A 1 87 ? -4.836 -3.255 -11.372 1.00 97.94 87 GLN A C 1
ATOM 654 O O . GLN A 1 87 ? -5.842 -2.851 -11.952 1.00 97.94 87 GLN A O 1
ATOM 659 N N . PHE A 1 88 ? -4.187 -2.507 -10.476 1.00 97.69 88 PHE A N 1
ATOM 660 C CA . PHE A 1 88 ? -4.637 -1.178 -10.051 1.00 97.69 88 PHE A CA 1
ATOM 661 C C . PHE A 1 88 ? -4.063 -0.035 -10.896 1.00 97.69 88 PHE A C 1
ATOM 663 O O . PHE A 1 88 ? -4.681 1.024 -10.988 1.00 97.69 88 PHE A O 1
ATOM 670 N N . MET A 1 89 ? -2.923 -0.241 -11.557 1.00 96.31 89 MET A N 1
ATOM 671 C CA . MET A 1 89 ? -2.265 0.776 -12.389 1.00 96.31 89 MET A CA 1
ATOM 672 C C . MET A 1 89 ? -3.169 1.429 -13.455 1.00 96.31 89 MET A C 1
ATOM 674 O O . MET A 1 89 ? -3.100 2.655 -13.598 1.00 96.31 89 MET A O 1
ATOM 678 N N . PRO A 1 90 ? -4.046 0.699 -14.178 1.00 97.12 90 PRO A N 1
ATOM 679 C CA . PRO A 1 90 ? -4.989 1.323 -15.107 1.00 97.12 90 PRO A CA 1
ATOM 680 C C . PRO A 1 90 ? -5.976 2.277 -14.418 1.00 97.12 90 PRO A C 1
ATOM 682 O O . PRO A 1 90 ? -6.260 3.345 -14.955 1.00 97.12 90 PRO A O 1
ATOM 685 N N . LEU A 1 91 ? -6.457 1.925 -13.218 1.00 96.62 91 LEU A N 1
ATOM 686 C CA . LEU A 1 91 ? -7.375 2.760 -12.433 1.00 96.62 91 LEU A CA 1
ATOM 687 C C . LEU A 1 91 ? -6.672 4.021 -11.923 1.00 96.62 91 LEU A C 1
ATOM 689 O O . LEU A 1 91 ? -7.199 5.121 -12.075 1.00 96.62 91 LEU A O 1
ATOM 693 N N . ALA A 1 92 ? -5.453 3.869 -11.397 1.00 94.94 92 ALA A N 1
ATOM 694 C CA . ALA A 1 92 ? -4.633 4.991 -10.949 1.00 94.94 92 ALA A CA 1
ATOM 695 C C . ALA A 1 92 ? -4.332 5.967 -12.098 1.00 94.94 92 ALA A C 1
ATOM 697 O O . ALA A 1 92 ? -4.531 7.172 -11.958 1.00 94.94 92 ALA A O 1
ATOM 698 N N . THR A 1 93 ? -3.953 5.437 -13.266 1.00 92.94 93 THR A N 1
ATOM 699 C CA . THR A 1 93 ? -3.669 6.240 -14.465 1.00 92.94 93 THR A CA 1
ATOM 700 C C . THR A 1 93 ? -4.915 6.975 -14.963 1.00 92.94 93 THR A C 1
ATOM 702 O O . THR A 1 93 ? -4.842 8.157 -15.289 1.00 92.94 93 THR A O 1
ATOM 705 N N . GLN A 1 94 ? -6.072 6.303 -15.002 1.00 94.25 94 GLN A N 1
ATOM 706 C CA . GLN A 1 94 ? -7.340 6.923 -15.398 1.00 94.25 94 GLN A CA 1
ATOM 707 C C . GLN A 1 94 ? -7.746 8.064 -14.453 1.00 94.25 94 GLN A C 1
ATOM 709 O O . GLN A 1 94 ? -8.333 9.047 -14.899 1.00 94.25 94 GLN A O 1
ATOM 714 N N . ALA A 1 95 ? -7.411 7.948 -13.167 1.00 90.19 95 ALA A N 1
ATOM 715 C CA . ALA A 1 95 ? -7.666 8.971 -12.160 1.00 90.19 95 ALA A CA 1
ATOM 716 C C . ALA A 1 95 ? -6.618 10.108 -12.140 1.00 90.19 95 ALA A C 1
ATOM 718 O O . ALA A 1 95 ? -6.740 11.022 -11.327 1.00 90.19 95 ALA A O 1
ATOM 719 N N . GLY A 1 96 ? -5.616 10.083 -13.028 1.00 92.00 96 GLY A N 1
ATOM 720 C CA . GLY A 1 96 ? -4.623 11.153 -13.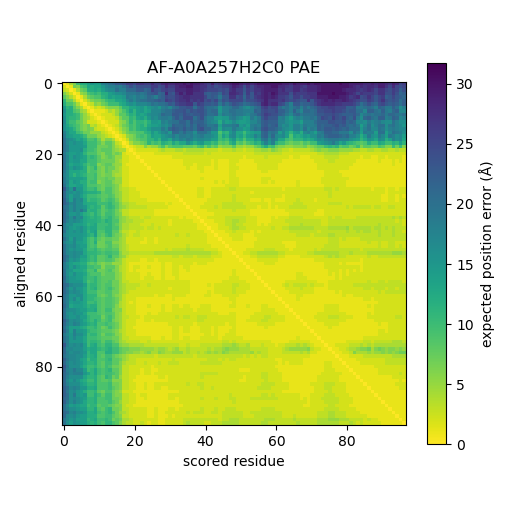174 1.00 92.00 96 GLY A CA 1
ATOM 721 C C . GLY A 1 96 ? -3.448 11.094 -12.194 1.00 92.00 96 GLY A C 1
ATOM 722 O O . GLY A 1 96 ? -2.712 12.074 -12.080 1.00 92.00 96 GLY A O 1
ATOM 723 N N . PHE A 1 97 ? -3.269 9.968 -11.503 1.00 89.12 97 PHE A N 1
ATOM 724 C CA . PHE A 1 97 ? -2.043 9.660 -10.761 1.00 89.12 97 PHE A CA 1
ATOM 725 C C . PHE A 1 97 ? -0.997 9.149 -11.716 1.00 89.12 97 PHE A C 1
ATOM 727 O O . PHE A 1 97 ? -1.407 8.596 -12.760 1.00 89.12 97 PHE A O 1
#

Foldseek 3Di:
DDDDDVVQVVCCVVPNDDPCPLVVLLVLLCCVVPVLQAPPHDFDWDDDPQWGKGAHPVQRKMWTDHPQWIWIGGVPGDIDTDGGSVVRSVVSVVVPD